Protein AF-A0A183EW67-F1 (afdb_monomer)

Mean predicted aligned error: 8.86 Å

Nearest PDB structures (foldseek):
  7ybu-assembly1_A  TM=7.706E-01  e=4.538E-06  Homo sapiens
  4hnv-assembly1_B  TM=8.257E-01  e=3.459E-03  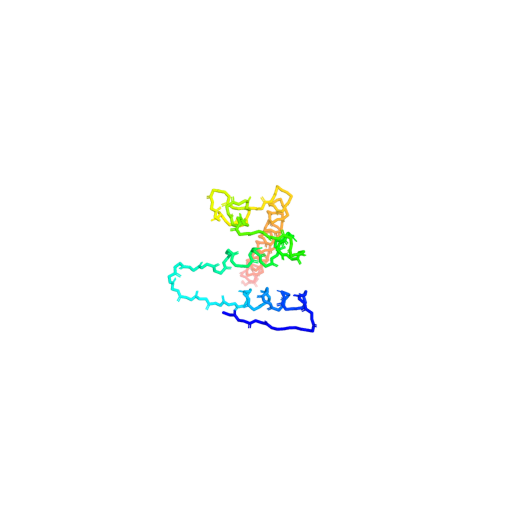Staphylococcus aureus
  8j78-assembly1_G  TM=6.868E-01  e=1.022E-02  Homo sapiens
  8jxm-assembly1_F  TM=6.805E-01  e=1.252E-02  Homo sapiens
  8jak-assembly1_F  TM=6.807E-01  e=1.757E-02  Homo sapiens

Organism: NCBI:txid637853

Solvent-accessible surface area (backbone atoms only — not comparable to full-atom values): 6379 Å² total; per-residue (Å²): 141,86,65,73,51,99,45,71,66,51,16,39,53,49,39,42,56,53,52,76,68,57,82,83,88,80,78,94,71,62,61,70,59,54,46,49,50,56,67,34,65,45,58,67,71,62,70,66,58,100,56,42,61,60,71,75,32,70,91,50,87,85,70,91,77,76,50,75,65,58,48,49,52,52,52,52,52,50,50,52,53,49,52,53,52,52,53,51,54,51,51,54,53,54,52,55,55,56,56,67,73,74,114

Structure (mmCIF, N/CA/C/O backbone):
data_AF-A0A183EW67-F1
#
_entry.id   AF-A0A183EW67-F1
#
loop_
_atom_site.group_PDB
_atom_site.id
_atom_site.type_symbol
_atom_site.label_atom_id
_atom_site.label_alt_id
_atom_site.label_comp_id
_atom_site.label_asym_id
_atom_site.label_entity_id
_atom_site.label_seq_id
_atom_site.pdbx_PDB_ins_code
_atom_site.Cartn_x
_atom_site.Cartn_y
_atom_site.Cartn_z
_atom_site.occupancy
_atom_site.B_iso_or_equiv
_atom_site.auth_seq_id
_atom_site.auth_comp_id
_atom_site.auth_asym_id
_atom_site.auth_atom_id
_atom_site.pdbx_PDB_model_num
ATOM 1 N N . LEU A 1 1 ? 12.595 -8.670 2.761 1.00 88.00 1 LEU A N 1
ATOM 2 C CA . LEU A 1 1 ? 11.358 -9.463 2.607 1.00 88.00 1 LEU A CA 1
ATOM 3 C C . LEU A 1 1 ? 11.283 -9.935 1.162 1.00 88.00 1 LEU A C 1
ATOM 5 O O . LEU A 1 1 ? 11.604 -9.146 0.284 1.00 88.00 1 LEU A O 1
ATOM 9 N N . VAL A 1 2 ? 10.940 -11.199 0.919 1.00 93.62 2 VAL A N 1
ATOM 10 C CA . VAL A 1 2 ? 10.813 -11.777 -0.430 1.00 93.62 2 VAL A CA 1
ATOM 11 C C . VAL A 1 2 ? 9.505 -12.554 -0.475 1.00 93.62 2 VAL A C 1
ATOM 13 O O . VAL A 1 2 ? 9.189 -13.263 0.477 1.00 93.62 2 VAL A O 1
ATOM 16 N N . THR A 1 3 ? 8.760 -12.426 -1.567 1.00 96.44 3 THR A N 1
ATOM 17 C CA . THR A 1 3 ? 7.536 -13.191 -1.822 1.00 96.44 3 THR A CA 1
ATOM 18 C C . THR A 1 3 ? 7.597 -13.826 -3.204 1.00 96.44 3 THR A C 1
ATOM 20 O O . THR A 1 3 ? 8.354 -13.398 -4.075 1.00 96.44 3 THR A O 1
ATOM 23 N N . HIS A 1 4 ? 6.806 -14.875 -3.399 1.00 96.50 4 HIS A N 1
ATOM 24 C CA . HIS A 1 4 ? 6.666 -15.571 -4.674 1.00 96.50 4 HIS A CA 1
ATOM 25 C C . HIS A 1 4 ? 5.189 -15.861 -4.936 1.00 96.50 4 HIS A C 1
ATOM 27 O O . HIS A 1 4 ? 4.387 -15.918 -4.001 1.00 96.50 4 HIS A O 1
ATOM 33 N N . GLY A 1 5 ? 4.834 -16.081 -6.195 1.00 96.12 5 GLY A N 1
ATOM 34 C CA . GLY A 1 5 ? 3.483 -16.415 -6.628 1.00 96.12 5 GLY A CA 1
ATOM 35 C C . GLY A 1 5 ? 3.508 -17.117 -7.980 1.00 96.12 5 GLY A C 1
ATOM 36 O O . GLY A 1 5 ? 4.553 -17.180 -8.625 1.00 96.12 5 GLY A O 1
ATOM 37 N N . SER A 1 6 ? 2.366 -17.663 -8.387 1.00 97.38 6 SER A N 1
ATOM 38 C CA . SER A 1 6 ? 2.180 -18.290 -9.703 1.00 97.38 6 SER A CA 1
ATOM 39 C C . SER A 1 6 ? 2.405 -17.312 -10.857 1.00 97.38 6 SER A C 1
ATOM 41 O O . SER A 1 6 ? 2.814 -17.713 -11.941 1.00 97.38 6 SER A O 1
ATOM 43 N N . ASP A 1 7 ? 2.169 -16.029 -10.602 1.00 97.50 7 ASP A N 1
ATOM 44 C CA . ASP A 1 7 ? 2.435 -14.926 -11.507 1.00 97.50 7 ASP A CA 1
ATOM 45 C C . ASP A 1 7 ? 2.946 -13.707 -10.718 1.00 97.50 7 ASP A C 1
ATOM 47 O O . ASP A 1 7 ? 2.971 -13.684 -9.477 1.00 97.50 7 ASP A O 1
ATOM 51 N N . ARG A 1 8 ? 3.372 -12.676 -11.455 1.00 96.06 8 ARG A N 1
ATOM 52 C CA . ARG A 1 8 ? 3.871 -11.423 -10.876 1.00 96.06 8 ARG A CA 1
ATOM 53 C C . ARG A 1 8 ? 2.827 -10.752 -9.989 1.00 96.06 8 ARG A C 1
ATOM 55 O O . ARG A 1 8 ? 3.184 -10.186 -8.960 1.00 96.06 8 ARG A O 1
ATOM 62 N N . GLN A 1 9 ? 1.559 -10.819 -10.377 1.00 96.81 9 GLN A N 1
ATOM 63 C CA . GLN A 1 9 ? 0.481 -10.129 -9.693 1.00 96.81 9 GLN A CA 1
ATOM 64 C C . GLN A 1 9 ? 0.246 -10.743 -8.307 1.00 96.81 9 GLN A C 1
ATOM 66 O O . GLN A 1 9 ? 0.249 -10.038 -7.300 1.00 96.81 9 GLN A O 1
ATOM 71 N N . GLN A 1 10 ? 0.205 -12.070 -8.231 1.00 97.75 10 GLN A N 1
ATOM 72 C CA . GLN A 1 10 ? 0.103 -12.812 -6.983 1.00 97.75 10 GLN A CA 1
ATOM 73 C C . GLN A 1 10 ? 1.318 -12.584 -6.070 1.00 97.75 10 GLN A C 1
ATOM 75 O O . GLN A 1 10 ? 1.164 -12.477 -4.852 1.00 97.75 10 GLN A O 1
ATOM 80 N N . ALA A 1 11 ? 2.531 -12.504 -6.626 1.00 97.62 11 ALA A N 1
ATOM 81 C CA . ALA A 1 11 ? 3.726 -12.206 -5.837 1.00 97.62 11 ALA A CA 1
ATOM 82 C C . ALA A 1 11 ? 3.666 -10.798 -5.213 1.00 97.62 11 ALA A C 1
ATOM 84 O O . ALA A 1 11 ? 4.013 -10.637 -4.039 1.00 97.62 11 ALA A O 1
ATOM 85 N N . LEU A 1 12 ? 3.190 -9.802 -5.970 1.00 97.25 12 LEU A N 1
ATOM 86 C CA . LEU A 1 12 ? 2.987 -8.431 -5.494 1.00 97.25 12 LEU A CA 1
ATOM 87 C C . LEU A 1 12 ? 1.899 -8.350 -4.421 1.00 97.25 12 LEU A C 1
ATOM 89 O O . LEU A 1 12 ? 2.108 -7.694 -3.406 1.00 97.25 12 LEU A O 1
ATOM 93 N N . ASP A 1 13 ? 0.780 -9.052 -4.595 1.00 97.19 13 ASP A N 1
ATOM 94 C CA . ASP A 1 13 ? -0.300 -9.079 -3.600 1.00 97.19 13 ASP A CA 1
ATOM 95 C C . ASP A 1 13 ? 0.170 -9.713 -2.286 1.00 97.19 13 ASP A C 1
ATOM 97 O O . ASP A 1 13 ? -0.062 -9.171 -1.208 1.00 97.19 13 ASP A O 1
ATOM 101 N N . ARG A 1 14 ? 0.955 -10.793 -2.364 1.00 97.25 14 ARG A N 1
ATOM 102 C CA . ARG A 1 14 ? 1.600 -11.379 -1.180 1.00 97.25 14 ARG A CA 1
ATOM 103 C C . ARG A 1 14 ? 2.627 -10.445 -0.549 1.00 97.25 14 ARG A C 1
ATOM 105 O O . ARG A 1 14 ? 2.759 -10.440 0.671 1.00 97.25 14 ARG A O 1
ATOM 112 N N . MET A 1 15 ? 3.378 -9.683 -1.351 1.00 97.50 15 MET A N 1
ATOM 113 C CA . MET A 1 15 ? 4.340 -8.704 -0.830 1.00 97.50 15 MET A CA 1
ATOM 114 C C . MET A 1 15 ? 3.620 -7.602 -0.064 1.00 97.50 15 MET A C 1
ATOM 116 O O . MET A 1 15 ? 4.047 -7.261 1.035 1.00 97.50 15 MET A O 1
ATOM 120 N N . ARG A 1 16 ? 2.511 -7.093 -0.613 1.00 96.00 16 ARG A N 1
ATOM 121 C CA . ARG A 1 16 ? 1.616 -6.172 0.085 1.00 96.00 16 ARG A CA 1
ATOM 122 C C . ARG A 1 16 ? 1.224 -6.746 1.442 1.00 96.00 16 ARG A C 1
ATOM 124 O O . ARG A 1 16 ? 1.488 -6.113 2.458 1.00 96.00 16 ARG A O 1
ATOM 131 N N . ASP A 1 17 ? 0.637 -7.943 1.449 1.00 95.62 17 ASP A N 1
ATOM 132 C CA . ASP A 1 17 ? 0.054 -8.503 2.669 1.00 95.62 17 ASP A CA 1
ATOM 133 C C . ASP A 1 17 ? 1.157 -8.753 3.713 1.00 95.62 17 ASP A C 1
ATOM 135 O O . ASP A 1 17 ? 0.965 -8.570 4.915 1.00 95.62 17 ASP A O 1
ATOM 139 N N . ALA A 1 18 ? 2.351 -9.136 3.260 1.00 94.75 18 ALA A N 1
ATOM 140 C CA . ALA A 1 18 ? 3.504 -9.328 4.122 1.00 94.75 18 ALA A CA 1
ATOM 141 C C . ALA A 1 18 ? 4.063 -8.006 4.680 1.00 94.75 18 ALA A C 1
ATOM 143 O O . ALA A 1 18 ? 4.492 -7.992 5.831 1.00 94.75 18 ALA A O 1
ATOM 144 N N . LEU A 1 19 ? 4.042 -6.910 3.911 1.00 94.25 19 LEU A N 1
ATOM 145 C CA . LEU A 1 19 ? 4.435 -5.573 4.376 1.00 94.25 19 LEU A CA 1
ATOM 146 C C . LEU A 1 19 ? 3.416 -4.987 5.365 1.00 94.25 19 LEU A C 1
ATOM 148 O O . LEU A 1 19 ? 3.836 -4.404 6.361 1.00 94.25 19 LEU A O 1
ATOM 152 N N . ASP A 1 20 ? 2.115 -5.196 5.142 1.00 91.44 20 ASP A N 1
ATOM 153 C CA . ASP A 1 20 ? 1.042 -4.749 6.049 1.00 91.44 20 ASP A CA 1
ATOM 154 C C . ASP A 1 20 ? 1.137 -5.406 7.433 1.00 91.44 20 ASP A C 1
ATOM 156 O O . ASP A 1 20 ? 0.859 -4.783 8.457 1.00 91.44 20 ASP A O 1
ATOM 160 N N . ASN A 1 21 ? 1.579 -6.663 7.478 1.00 89.25 21 ASN A N 1
ATOM 161 C CA . ASN A 1 21 ? 1.756 -7.409 8.723 1.00 89.25 21 ASN A CA 1
ATOM 162 C C . ASN A 1 21 ? 3.139 -7.214 9.365 1.00 89.25 21 ASN A C 1
ATOM 164 O O . ASN A 1 21 ? 3.404 -7.756 10.444 1.00 89.25 21 ASN A O 1
ATOM 168 N N . TYR A 1 22 ? 4.046 -6.481 8.718 1.00 85.50 22 TYR A N 1
ATOM 169 C CA . TYR A 1 22 ? 5.417 -6.362 9.187 1.00 85.50 22 TYR A CA 1
ATOM 170 C C . TYR A 1 22 ? 5.530 -5.306 10.292 1.00 85.50 22 TYR A C 1
ATOM 172 O O . TYR A 1 22 ? 5.523 -4.103 10.042 1.00 85.50 22 TYR A O 1
ATOM 180 N N . VAL A 1 23 ? 5.681 -5.758 11.539 1.00 78.31 23 VAL A N 1
ATOM 181 C CA . VAL A 1 23 ? 5.822 -4.870 12.700 1.00 78.31 23 VAL A CA 1
ATOM 182 C C . VAL A 1 23 ? 7.298 -4.689 13.047 1.00 78.31 23 VAL A C 1
ATOM 184 O O . VAL A 1 23 ? 7.920 -5.578 13.629 1.00 78.31 23 VAL A O 1
ATOM 187 N N . ILE A 1 24 ? 7.859 -3.514 12.750 1.00 77.69 24 ILE A N 1
ATOM 188 C CA . ILE A 1 24 ? 9.158 -3.089 13.292 1.00 77.69 24 ILE A CA 1
ATOM 189 C C . ILE A 1 24 ? 8.909 -2.187 14.498 1.00 77.69 24 ILE A C 1
ATOM 191 O O . ILE A 1 24 ? 8.190 -1.196 14.417 1.00 77.69 24 ILE A O 1
ATOM 195 N N . ARG A 1 25 ? 9.535 -2.517 15.629 1.00 71.06 25 ARG A N 1
ATOM 196 C CA . ARG A 1 25 ? 9.654 -1.618 16.783 1.00 71.06 25 ARG A CA 1
ATOM 197 C C . ARG A 1 25 ? 11.095 -1.121 16.833 1.00 71.06 25 ARG A C 1
ATOM 199 O O . ARG A 1 25 ? 12.000 -1.941 16.950 1.00 71.06 25 ARG A O 1
ATOM 206 N N . GLY A 1 26 ? 11.314 0.187 16.721 1.00 70.69 26 GLY A N 1
ATOM 207 C CA . GLY A 1 26 ? 12.658 0.771 16.698 1.00 70.69 26 GLY A CA 1
ATOM 208 C C . GLY A 1 26 ? 12.817 1.864 15.630 1.00 70.69 26 GLY A C 1
ATOM 209 O O . GLY A 1 26 ? 11.885 2.646 15.459 1.00 70.69 26 GLY A O 1
ATOM 210 N N . PRO A 1 27 ? 13.985 1.968 14.964 1.00 77.12 27 PRO A N 1
ATOM 211 C CA . PRO A 1 27 ? 14.353 3.119 14.134 1.00 77.12 27 PRO A CA 1
ATOM 212 C C . PRO A 1 27 ? 13.464 3.289 12.893 1.00 77.12 27 PRO A C 1
ATOM 214 O O . PRO A 1 27 ? 12.777 2.361 12.464 1.00 77.12 27 PRO A O 1
ATOM 217 N N . THR A 1 28 ? 13.536 4.478 12.287 1.00 80.38 28 THR A N 1
ATOM 218 C CA . THR A 1 28 ? 12.880 4.812 11.015 1.00 80.38 28 THR A CA 1
ATOM 219 C C . THR A 1 28 ? 13.189 3.767 9.942 1.00 80.38 28 THR A C 1
ATOM 221 O O . THR A 1 28 ? 14.351 3.436 9.705 1.00 80.38 28 THR A O 1
ATOM 224 N N . HIS A 1 29 ? 12.153 3.266 9.269 1.00 86.31 29 HIS A N 1
ATOM 225 C CA . HIS A 1 29 ? 12.266 2.223 8.251 1.00 86.31 29 HIS A CA 1
ATOM 226 C C . HIS A 1 29 ? 11.471 2.568 6.987 1.00 86.31 29 HIS A C 1
ATOM 228 O O . HIS A 1 29 ? 10.488 3.305 7.026 1.00 86.31 29 HIS A O 1
ATOM 234 N N . ASN A 1 30 ? 11.850 1.968 5.860 1.00 90.81 30 ASN A N 1
ATOM 235 C CA . ASN A 1 30 ? 11.270 2.241 4.542 1.00 90.81 30 ASN A CA 1
ATOM 236 C C . ASN A 1 30 ? 10.020 1.407 4.203 1.00 90.81 30 ASN A C 1
ATOM 238 O O . ASN A 1 30 ? 9.567 1.461 3.064 1.00 90.81 30 ASN A O 1
ATOM 242 N N . ILE A 1 31 ? 9.450 0.654 5.154 1.00 92.00 31 ILE A N 1
ATOM 243 C CA . ILE A 1 31 ? 8.232 -0.148 4.921 1.00 92.00 31 ILE A CA 1
ATOM 244 C C . ILE A 1 31 ? 7.106 0.671 4.274 1.00 92.00 31 ILE A C 1
ATOM 246 O O . ILE A 1 31 ? 6.581 0.186 3.278 1.00 92.00 31 ILE A O 1
ATOM 250 N N . PRO A 1 32 ? 6.763 1.895 4.735 1.00 90.88 32 PRO A N 1
ATOM 251 C CA . PRO A 1 32 ? 5.703 2.675 4.096 1.00 90.88 32 PRO A CA 1
ATOM 252 C C . PRO A 1 32 ? 5.983 2.981 2.618 1.00 90.88 32 PRO A C 1
ATOM 254 O O . PRO A 1 32 ? 5.097 2.823 1.788 1.00 90.88 32 PRO A O 1
ATOM 257 N N . LEU A 1 33 ? 7.230 3.326 2.272 1.00 92.75 33 LEU A N 1
ATOM 258 C CA . LEU A 1 33 ? 7.642 3.559 0.883 1.00 92.75 33 LEU A CA 1
ATOM 259 C C . LEU A 1 33 ? 7.544 2.277 0.048 1.00 92.75 33 LEU A C 1
ATOM 261 O O . LEU A 1 33 ? 6.984 2.281 -1.040 1.00 92.75 33 LEU A O 1
ATOM 265 N N . LEU A 1 34 ? 8.081 1.164 0.552 1.00 94.62 34 LEU A N 1
ATOM 266 C CA . LEU A 1 34 ? 8.017 -0.114 -0.162 1.00 94.62 34 LEU A CA 1
ATOM 267 C C . LEU A 1 34 ? 6.571 -0.572 -0.355 1.00 94.62 34 LEU A C 1
ATOM 269 O O . LEU A 1 34 ? 6.233 -1.113 -1.403 1.00 94.62 34 LEU A O 1
ATOM 273 N N . ARG A 1 35 ? 5.720 -0.345 0.645 1.00 94.44 35 ARG A N 1
ATOM 274 C CA . ARG A 1 35 ? 4.305 -0.691 0.603 1.00 94.44 35 ARG A CA 1
ATOM 275 C C . ARG A 1 35 ? 3.569 0.082 -0.485 1.00 94.44 35 ARG A C 1
ATOM 277 O O . ARG A 1 35 ? 2.810 -0.541 -1.223 1.00 94.44 35 ARG A O 1
ATOM 284 N N . ASP A 1 36 ? 3.846 1.379 -0.589 1.00 93.69 36 ASP A N 1
ATOM 285 C CA . ASP A 1 36 ? 3.291 2.277 -1.602 1.00 93.69 36 ASP A CA 1
ATOM 286 C C . ASP A 1 36 ? 3.758 1.889 -3.019 1.00 93.69 36 ASP A C 1
ATOM 288 O O . ASP A 1 36 ? 2.934 1.687 -3.909 1.00 93.69 36 ASP A O 1
ATOM 292 N N . ILE A 1 37 ? 5.059 1.621 -3.205 1.00 94.75 37 ILE A N 1
ATOM 293 C CA . ILE A 1 37 ? 5.624 1.157 -4.489 1.00 94.75 37 ILE A CA 1
ATOM 294 C C . ILE A 1 37 ? 4.943 -0.131 -4.979 1.00 94.75 37 ILE A C 1
ATOM 296 O O . ILE A 1 37 ? 4.676 -0.282 -6.168 1.00 94.75 37 ILE A O 1
ATOM 300 N N . ILE A 1 38 ? 4.642 -1.076 -4.083 1.00 95.75 38 ILE A N 1
AT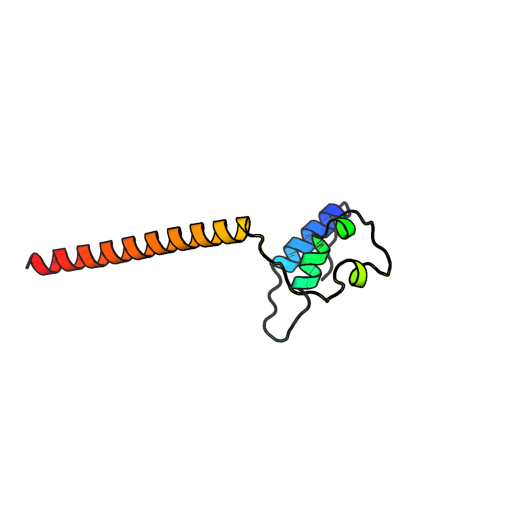OM 301 C CA . ILE A 1 38 ? 3.990 -2.350 -4.443 1.00 95.75 38 ILE A CA 1
ATOM 302 C C . ILE A 1 38 ? 2.531 -2.153 -4.916 1.00 95.75 38 ILE A C 1
ATOM 304 O O . ILE A 1 38 ? 1.998 -3.012 -5.634 1.00 95.75 38 ILE A O 1
ATOM 308 N N . GLU A 1 39 ? 1.886 -1.035 -4.560 1.00 94.00 39 GLU A N 1
ATOM 309 C CA . GLU A 1 39 ? 0.540 -0.666 -5.040 1.00 94.00 39 GLU A CA 1
ATOM 310 C C . GLU A 1 39 ? 0.539 0.252 -6.253 1.00 94.00 39 GLU A C 1
ATOM 312 O O . GLU A 1 39 ? -0.457 0.293 -6.978 1.00 94.00 39 GLU A O 1
ATOM 317 N N . GLU A 1 40 ? 1.636 0.966 -6.492 1.00 94.19 40 GLU A N 1
ATOM 318 C CA . GLU A 1 40 ? 1.721 1.951 -7.558 1.00 94.19 40 GLU A CA 1
ATOM 319 C C . GLU A 1 40 ? 1.490 1.304 -8.937 1.00 94.19 40 GLU A C 1
ATOM 321 O O . GLU A 1 40 ? 1.979 0.216 -9.264 1.00 94.19 40 GLU A O 1
ATOM 326 N N . LYS A 1 41 ? 0.677 1.970 -9.761 1.00 93.81 41 LYS A N 1
ATOM 327 C CA . LYS A 1 4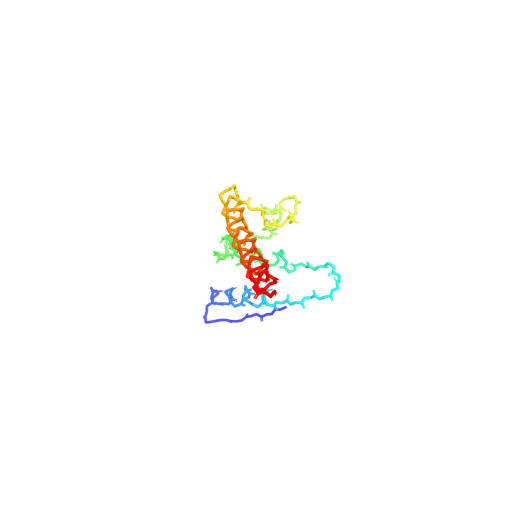1 ? 0.133 1.412 -11.002 1.00 93.81 41 LYS A CA 1
ATOM 328 C C . LYS A 1 41 ? 1.220 1.071 -12.019 1.00 93.81 41 LYS A C 1
ATOM 330 O O . LYS A 1 41 ? 1.160 -0.016 -12.594 1.00 93.81 41 LYS A O 1
ATOM 335 N N . ARG A 1 42 ? 2.206 1.949 -12.243 1.00 94.81 42 ARG A N 1
ATOM 336 C CA . ARG A 1 42 ? 3.321 1.694 -13.175 1.00 94.81 42 ARG A CA 1
ATOM 337 C C . ARG A 1 42 ? 4.184 0.542 -12.680 1.00 94.81 42 ARG A C 1
ATOM 339 O O . ARG A 1 42 ? 4.511 -0.355 -13.458 1.00 94.81 42 ARG A O 1
ATOM 346 N N . PHE A 1 43 ? 4.472 0.492 -11.381 1.00 95.69 43 PHE A N 1
ATOM 347 C CA . PHE A 1 43 ? 5.210 -0.611 -10.779 1.00 9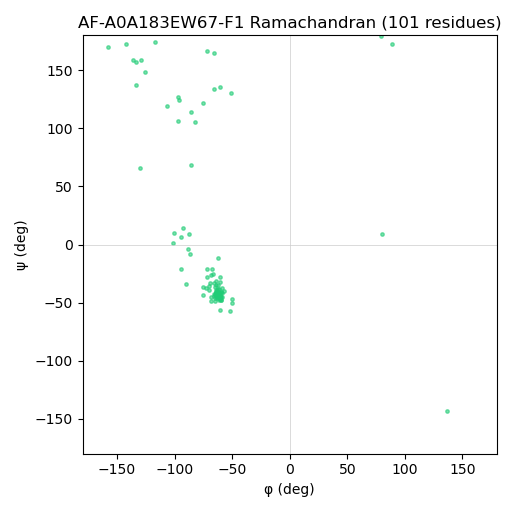5.69 43 PHE A CA 1
ATOM 348 C C . PHE A 1 43 ? 4.473 -1.942 -10.950 1.00 95.69 43 PHE A C 1
ATOM 350 O O . PHE A 1 43 ? 5.080 -2.932 -11.362 1.00 95.69 43 PHE A O 1
ATOM 357 N N . ARG A 1 44 ? 3.155 -1.991 -10.726 1.00 96.00 44 ARG A N 1
ATOM 358 C CA . ARG A 1 44 ? 2.333 -3.201 -10.930 1.00 96.00 44 ARG A CA 1
ATOM 359 C C . ARG A 1 44 ? 2.164 -3.586 -12.399 1.00 96.00 44 ARG A C 1
ATOM 361 O O . ARG A 1 44 ? 2.165 -4.776 -12.704 1.00 96.00 44 ARG A O 1
ATOM 368 N N . ALA A 1 45 ? 2.123 -2.616 -13.305 1.00 95.88 45 ALA A N 1
ATOM 369 C CA . ALA A 1 45 ? 2.140 -2.862 -14.747 1.00 95.88 45 ALA A CA 1
ATOM 370 C C . ALA A 1 45 ? 3.515 -3.334 -15.257 1.00 95.88 45 ALA A C 1
ATOM 372 O O . ALA A 1 45 ? 3.597 -3.966 -16.305 1.00 95.88 45 ALA A O 1
ATOM 373 N N . GLY A 1 46 ? 4.590 -3.060 -14.509 1.00 94.31 46 GLY A N 1
ATOM 374 C CA . GLY A 1 46 ? 5.966 -3.330 -14.935 1.00 94.31 46 GLY A CA 1
ATOM 375 C C . GLY A 1 46 ? 6.536 -2.268 -15.882 1.00 94.31 46 GLY A C 1
ATOM 376 O O . GLY A 1 46 ? 7.629 -2.459 -16.405 1.00 94.31 46 GLY A O 1
ATOM 377 N N . ASP A 1 47 ? 5.829 -1.151 -16.073 1.00 94.62 47 ASP A N 1
ATOM 378 C CA . ASP A 1 47 ? 6.241 -0.017 -16.906 1.00 94.62 47 ASP A CA 1
ATOM 379 C C . ASP A 1 47 ? 7.125 0.956 -16.108 1.00 94.62 47 ASP A C 1
ATOM 381 O O . ASP A 1 47 ? 6.730 2.064 -15.725 1.00 94.62 47 ASP A O 1
ATOM 385 N N . ILE A 1 48 ? 8.325 0.484 -15.769 1.00 95.31 48 ILE A N 1
ATOM 386 C CA . ILE A 1 48 ? 9.286 1.202 -14.930 1.00 95.31 48 ILE A CA 1
ATOM 387 C C . ILE A 1 48 ? 10.643 1.328 -15.616 1.00 95.31 48 ILE A C 1
ATOM 389 O O . ILE A 1 48 ? 11.083 0.453 -16.360 1.00 95.31 48 ILE A O 1
ATOM 393 N N . THR A 1 49 ? 11.337 2.424 -15.321 1.00 95.19 49 THR A N 1
ATOM 394 C CA . THR A 1 49 ? 12.692 2.699 -15.807 1.00 95.19 49 THR A CA 1
ATOM 395 C C . THR A 1 49 ? 13.668 2.775 -14.634 1.00 95.19 49 THR A C 1
ATOM 397 O O . THR A 1 49 ? 13.276 2.789 -13.466 1.00 95.19 49 THR A O 1
ATOM 400 N N . THR A 1 50 ? 14.964 2.907 -14.922 1.00 94.50 50 THR A N 1
ATOM 401 C CA . THR A 1 50 ? 15.981 3.203 -13.895 1.00 94.50 50 THR A 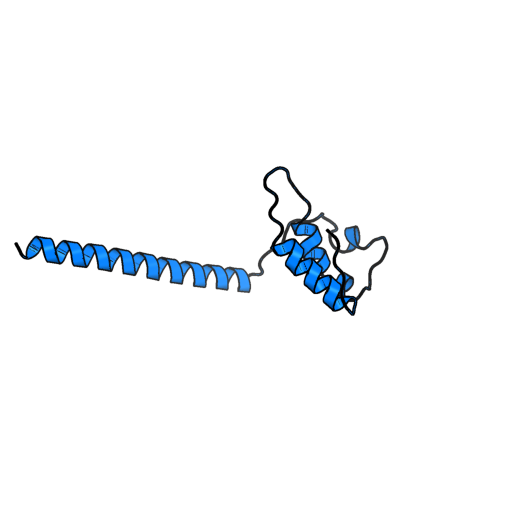CA 1
ATOM 402 C C . THR A 1 50 ? 15.766 4.555 -13.203 1.00 94.50 50 THR A C 1
ATOM 404 O O . THR A 1 50 ? 16.378 4.814 -12.170 1.00 94.50 50 THR A O 1
ATOM 407 N N . LYS A 1 51 ? 14.878 5.403 -13.737 1.00 94.44 51 LYS A N 1
ATOM 408 C CA . LYS A 1 51 ? 14.474 6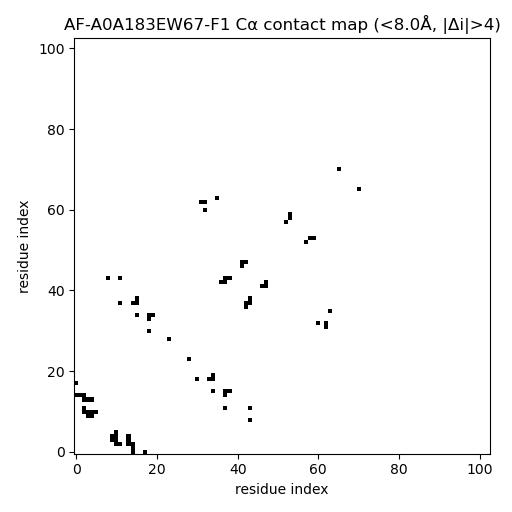.696 -13.173 1.00 94.44 51 LYS A CA 1
ATOM 409 C C . LYS A 1 51 ? 13.129 6.637 -12.440 1.00 94.44 51 LYS A C 1
ATOM 411 O O . LYS A 1 51 ? 12.611 7.676 -12.052 1.00 94.44 51 LYS A O 1
ATOM 416 N N . TYR A 1 52 ? 12.579 5.445 -12.202 1.00 94.81 52 TYR A N 1
ATOM 417 C CA . TYR A 1 52 ? 11.269 5.268 -11.570 1.00 94.81 52 TYR A CA 1
ATOM 418 C C . TYR A 1 52 ? 11.094 6.066 -10.268 1.00 94.81 52 TYR A C 1
ATOM 420 O O . TYR A 1 52 ? 10.106 6.784 -10.128 1.00 94.81 52 TYR A O 1
ATOM 428 N N . LEU A 1 53 ? 12.046 5.971 -9.330 1.00 92.88 53 LEU A N 1
ATOM 429 C CA . LEU A 1 53 ? 11.945 6.677 -8.048 1.00 92.88 53 LEU A CA 1
ATOM 430 C C . LEU A 1 53 ? 11.867 8.203 -8.213 1.00 92.88 53 LEU A C 1
ATOM 432 O O . LEU A 1 53 ? 10.890 8.765 -7.731 1.00 92.88 53 LEU A O 1
ATOM 436 N N . PRO A 1 54 ? 12.824 8.884 -8.874 1.00 93.75 54 PRO A N 1
ATOM 437 C CA . PRO A 1 54 ? 12.754 10.338 -9.027 1.00 93.75 54 PRO A CA 1
ATOM 438 C C . PRO A 1 54 ? 11.583 10.809 -9.904 1.00 93.75 54 PRO A C 1
ATOM 440 O O . PRO A 1 54 ? 11.127 11.932 -9.736 1.00 93.75 54 PRO A O 1
ATOM 443 N N . GLU A 1 55 ? 11.075 9.976 -10.819 1.00 93.25 55 GLU A N 1
ATOM 444 C CA . GLU A 1 55 ? 9.865 10.293 -11.595 1.00 93.25 55 GLU A CA 1
ATOM 445 C C . GLU A 1 55 ? 8.583 10.204 -10.756 1.00 93.25 55 GLU A C 1
ATOM 447 O O . GLU A 1 55 ? 7.664 10.993 -10.952 1.00 93.25 55 GLU A O 1
ATOM 452 N N . THR A 1 56 ? 8.507 9.229 -9.848 1.00 91.75 56 THR A N 1
ATOM 453 C CA . THR A 1 56 ? 7.295 8.940 -9.059 1.00 91.75 56 THR A CA 1
ATOM 454 C C . THR A 1 56 ? 7.265 9.733 -7.751 1.00 91.75 56 THR A C 1
ATOM 456 O O . THR A 1 56 ? 6.205 10.165 -7.311 1.00 91.75 56 THR A O 1
ATOM 459 N N . TYR A 1 57 ? 8.435 9.971 -7.154 1.00 92.31 57 TYR A N 1
ATOM 460 C CA . TYR A 1 57 ? 8.621 10.659 -5.876 1.00 92.31 57 TYR A CA 1
ATOM 461 C C . TYR A 1 57 ? 9.678 11.774 -6.010 1.00 92.31 57 TYR A C 1
ATOM 463 O O . TYR A 1 57 ? 10.753 11.674 -5.410 1.00 92.31 57 TYR A O 1
ATOM 471 N N . PRO A 1 58 ? 9.416 12.831 -6.803 1.00 91.25 58 PRO A N 1
ATOM 472 C CA . PRO A 1 58 ? 10.397 13.885 -7.082 1.00 91.25 58 PRO A CA 1
ATOM 473 C C . PRO A 1 58 ? 10.850 14.634 -5.821 1.00 91.25 58 PRO A C 1
ATOM 475 O O . PRO A 1 58 ? 12.036 14.893 -5.649 1.00 91.25 58 PRO A O 1
ATOM 478 N N . GLU A 1 59 ? 9.922 14.888 -4.897 1.00 91.19 59 GLU A N 1
ATOM 479 C CA . GLU A 1 59 ? 10.179 15.553 -3.609 1.00 91.19 59 GLU A CA 1
ATOM 480 C C . GLU A 1 59 ? 10.465 14.549 -2.474 1.00 91.19 59 GLU A C 1
ATOM 482 O O . GLU A 1 59 ? 10.427 14.882 -1.289 1.00 91.19 59 GLU A O 1
ATOM 487 N N . GLY A 1 60 ? 10.727 13.288 -2.828 1.00 88.31 60 GLY A N 1
ATOM 488 C CA . GLY A 1 60 ? 10.815 12.181 -1.885 1.00 88.31 60 GLY A CA 1
ATOM 489 C C . GLY A 1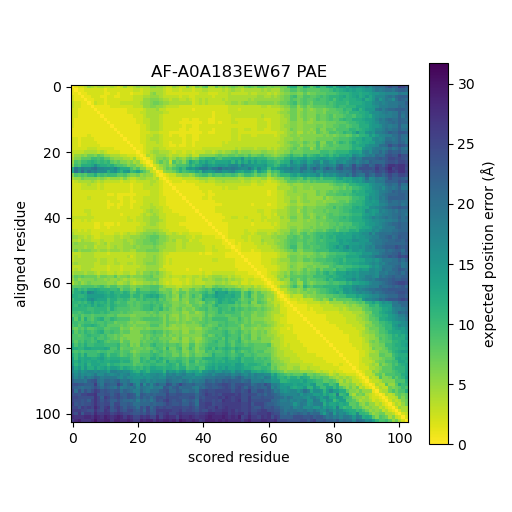 60 ? 9.449 11.651 -1.439 1.00 88.31 60 GLY A C 1
ATOM 490 O O . GLY A 1 60 ? 8.387 12.092 -1.875 1.00 88.31 60 GLY A O 1
ATOM 491 N N . PHE A 1 61 ? 9.485 10.633 -0.581 1.00 89.44 61 PHE A N 1
ATOM 492 C CA . PHE A 1 61 ? 8.284 9.978 -0.074 1.00 89.44 61 PHE A CA 1
ATOM 493 C C . PHE A 1 61 ? 7.735 10.718 1.145 1.00 89.44 61 PHE A C 1
ATOM 495 O O . PHE A 1 61 ? 8.361 10.726 2.206 1.00 89.44 61 PHE A O 1
ATOM 502 N N . THR A 1 62 ? 6.551 11.305 1.000 1.00 85.50 62 THR A N 1
ATOM 503 C CA . THR A 1 62 ? 5.874 12.082 2.051 1.00 85.50 62 THR A CA 1
ATOM 504 C C . THR A 1 62 ? 4.765 11.304 2.766 1.00 85.50 62 THR A C 1
ATOM 506 O O . THR A 1 62 ? 4.148 11.830 3.690 1.00 85.50 62 THR A O 1
ATOM 509 N N . GLY A 1 63 ? 4.551 10.037 2.398 1.00 83.75 63 GLY A N 1
ATOM 510 C CA . GLY A 1 63 ? 3.451 9.218 2.903 1.00 83.75 63 GLY A CA 1
ATOM 511 C C . GLY A 1 63 ? 2.174 9.356 2.076 1.00 83.75 63 GLY A C 1
ATOM 512 O O . GLY A 1 63 ? 2.069 10.186 1.176 1.00 83.75 63 GLY A O 1
ATOM 513 N N . THR A 1 64 ? 1.188 8.519 2.386 1.00 76.00 64 THR A N 1
ATOM 514 C CA . THR A 1 64 ? -0.122 8.558 1.730 1.00 76.00 64 THR A CA 1
ATOM 515 C C . THR A 1 64 ? -0.931 9.745 2.252 1.00 76.00 64 THR A C 1
ATOM 517 O O . THR A 1 64 ? -1.191 9.851 3.452 1.00 76.00 64 THR A O 1
ATOM 520 N N . VAL A 1 65 ? -1.339 10.636 1.348 1.00 79.19 65 VAL A N 1
ATOM 521 C CA . VAL A 1 65 ? -2.206 11.778 1.661 1.00 79.19 65 VAL A CA 1
ATOM 522 C C . VAL A 1 65 ? -3.646 11.396 1.343 1.00 79.19 65 VAL A C 1
ATOM 524 O O . VAL A 1 65 ? -3.945 11.008 0.215 1.00 79.19 65 VAL A O 1
ATOM 527 N N . LEU A 1 66 ? -4.531 11.511 2.335 1.00 81.69 66 LEU A N 1
ATOM 528 C CA . LEU A 1 66 ? -5.962 11.297 2.131 1.00 81.69 66 LEU A CA 1
ATOM 529 C C . LEU A 1 66 ? -6.512 12.381 1.209 1.00 81.69 66 LEU A C 1
ATOM 531 O O . LEU A 1 66 ? -6.254 13.570 1.413 1.00 81.69 66 LEU A O 1
ATOM 535 N N . ASN A 1 67 ? -7.311 11.981 0.228 1.00 89.62 67 ASN A N 1
ATOM 536 C CA . ASN A 1 67 ? -8.091 12.947 -0.529 1.00 89.62 67 ASN A CA 1
ATOM 537 C C . ASN A 1 67 ? -9.244 13.496 0.330 1.00 89.62 67 ASN A C 1
ATOM 539 O O . ASN A 1 67 ? -9.593 12.950 1.380 1.00 89.62 67 ASN A O 1
ATOM 543 N N . GLU A 1 68 ? -9.869 14.585 -0.116 1.00 91.00 68 GLU A N 1
ATOM 544 C CA . GLU A 1 68 ? -10.912 15.232 0.681 1.00 91.00 68 GLU A CA 1
ATOM 545 C C . GLU A 1 68 ? -12.121 14.328 0.976 1.00 91.00 68 GLU A C 1
ATOM 547 O O . GLU A 1 68 ? -12.748 14.474 2.025 1.00 91.00 68 GLU A O 1
ATOM 552 N N . ASN A 1 69 ? -12.476 13.413 0.063 1.00 93.19 69 ASN A N 1
ATOM 553 C CA . ASN A 1 69 ? -13.577 12.472 0.285 1.00 93.19 69 ASN A CA 1
ATOM 554 C C . ASN A 1 69 ? -13.208 11.472 1.381 1.00 93.19 69 ASN A C 1
ATOM 556 O O . ASN A 1 69 ? -13.956 11.324 2.340 1.00 93.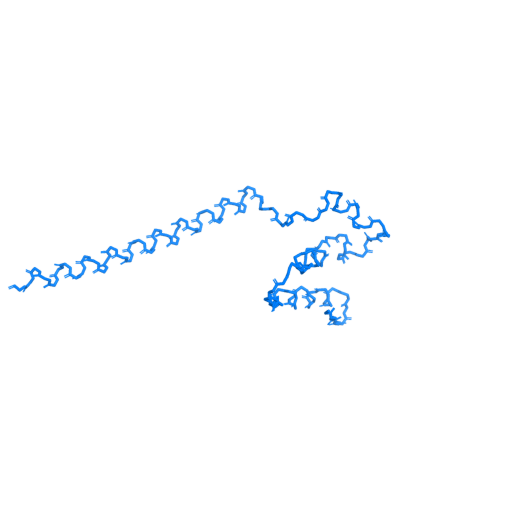19 69 ASN A O 1
ATOM 560 N N . GLU A 1 70 ? -12.024 10.865 1.289 1.00 91.75 70 GLU A N 1
ATOM 561 C CA . GLU A 1 70 ? -11.518 9.933 2.301 1.00 91.75 70 GLU A CA 1
ATOM 562 C C . GLU A 1 70 ? -11.412 10.609 3.671 1.00 91.75 70 GLU A C 1
ATOM 564 O O . GLU A 1 70 ? -11.814 10.046 4.689 1.00 91.75 70 GLU A O 1
ATOM 569 N N . GLN A 1 71 ? -10.935 11.856 3.708 1.00 93.38 71 GLN A N 1
ATOM 570 C CA . GLN A 1 71 ? -10.881 12.637 4.937 1.00 93.38 71 GLN A CA 1
ATOM 571 C C . GLN A 1 71 ? -12.284 12.863 5.522 1.00 93.38 71 GLN A C 1
ATOM 573 O O . GLN A 1 71 ? -12.480 12.686 6.728 1.00 93.38 71 GLN A O 1
ATOM 578 N N . ARG A 1 72 ? -13.272 13.226 4.691 1.00 94.94 72 ARG A N 1
ATOM 579 C CA . ARG A 1 72 ? -14.672 13.382 5.120 1.00 94.94 72 ARG A CA 1
ATOM 580 C C . ARG A 1 72 ? -15.250 12.079 5.667 1.00 94.94 72 ARG A C 1
ATOM 582 O O . ARG A 1 72 ? -15.884 12.109 6.722 1.00 94.94 72 ARG A O 1
ATOM 589 N N . ASP A 1 73 ? -14.991 10.954 5.011 1.00 95.31 73 ASP A N 1
ATOM 590 C CA . ASP A 1 73 ? -15.484 9.640 5.430 1.00 95.31 73 ASP A CA 1
ATOM 591 C C . ASP A 1 73 ? -14.913 9.232 6.791 1.00 95.31 73 ASP A C 1
ATOM 593 O O . ASP A 1 73 ? -15.651 8.808 7.686 1.00 95.31 73 ASP A O 1
ATOM 597 N N . ILE A 1 74 ? -13.609 9.438 6.998 1.00 93.94 74 ILE A N 1
ATOM 598 C CA . ILE A 1 74 ? -12.952 9.166 8.281 1.00 93.94 74 ILE A CA 1
ATOM 599 C C . ILE A 1 74 ? -13.501 10.071 9.388 1.00 93.94 74 ILE A C 1
ATOM 601 O O . ILE A 1 74 ? -13.755 9.594 10.500 1.00 93.94 74 ILE A O 1
ATOM 605 N N . ILE A 1 75 ? -13.736 11.355 9.103 1.00 96.19 75 ILE A N 1
ATOM 606 C CA . ILE A 1 75 ? -14.351 12.286 10.059 1.00 96.19 75 ILE A CA 1
ATOM 607 C C . ILE A 1 75 ? -15.763 11.818 10.427 1.00 96.19 75 ILE A C 1
ATOM 609 O O . ILE A 1 75 ? -16.089 11.740 11.613 1.00 96.19 75 ILE A O 1
ATOM 613 N N . ALA A 1 76 ? -16.588 11.465 9.438 1.00 97.12 76 ALA A N 1
ATOM 614 C CA . ALA A 1 76 ? -17.956 11.005 9.655 1.00 97.12 76 ALA A CA 1
ATOM 615 C C . ALA A 1 76 ? -18.000 9.710 10.484 1.00 97.12 76 ALA A C 1
ATOM 617 O O . ALA A 1 76 ? -18.746 9.622 11.466 1.00 97.12 76 ALA A O 1
ATOM 618 N N . LEU A 1 77 ? -17.154 8.731 10.150 1.00 96.88 77 LEU A N 1
ATOM 619 C CA . LEU A 1 77 ? -17.014 7.485 10.902 1.00 96.88 77 LEU A CA 1
ATOM 620 C C . LEU A 1 77 ? -16.590 7.752 12.352 1.00 96.88 77 LEU A C 1
ATOM 622 O O . LEU A 1 77 ? -17.199 7.229 13.289 1.00 96.88 77 LEU A O 1
ATOM 626 N N . THR A 1 78 ? -15.575 8.594 12.548 1.00 96.31 78 THR A N 1
ATOM 627 C CA . THR A 1 78 ? -15.058 8.939 13.879 1.00 96.31 78 THR A CA 1
ATOM 628 C C . THR A 1 78 ? -16.121 9.648 14.717 1.00 96.31 78 THR A C 1
ATOM 630 O O . THR A 1 78 ? -16.324 9.297 15.883 1.00 96.31 78 THR A O 1
ATOM 633 N N . ALA A 1 79 ? -16.864 10.585 14.123 1.00 97.75 79 ALA A N 1
ATOM 634 C CA . ALA A 1 79 ? -17.971 11.272 14.779 1.00 97.75 79 ALA A CA 1
ATOM 635 C C . ALA A 1 79 ? -19.077 10.293 15.209 1.00 97.75 79 ALA A C 1
ATOM 637 O O . ALA A 1 79 ? -19.540 10.347 16.351 1.00 97.75 79 ALA A O 1
ATOM 638 N N . ALA A 1 80 ? -19.455 9.347 14.343 1.00 97.81 80 ALA A N 1
ATOM 639 C CA . ALA A 1 80 ? -20.451 8.326 14.662 1.00 97.81 80 ALA A CA 1
ATOM 640 C C . ALA A 1 80 ? -19.992 7.396 15.801 1.00 97.81 80 ALA A C 1
ATOM 642 O O . ALA A 1 80 ? -20.763 7.099 16.719 1.00 97.81 80 ALA A O 1
ATOM 643 N N . LEU A 1 81 ? -18.728 6.958 15.784 1.00 97.25 81 LEU A N 1
ATOM 644 C CA . LEU A 1 81 ? -18.144 6.149 16.858 1.00 97.25 81 LEU A CA 1
ATOM 645 C C . LEU A 1 81 ? -18.129 6.907 18.191 1.00 97.25 81 LEU A C 1
ATOM 647 O O . LEU A 1 81 ? -18.513 6.344 19.221 1.00 97.25 81 LEU A O 1
ATOM 651 N N . GLN A 1 82 ? -17.753 8.188 18.174 1.00 96.19 82 GLN A N 1
ATOM 652 C CA . GLN A 1 82 ? -17.741 9.029 19.367 1.00 96.19 82 GLN A CA 1
ATOM 653 C C . GLN A 1 82 ? -19.155 9.263 19.909 1.00 96.19 82 GLN A C 1
ATOM 655 O O . GLN A 1 82 ? -19.375 9.109 21.109 1.00 96.19 82 GLN A O 1
ATOM 660 N N . ALA A 1 83 ? -20.129 9.555 19.044 1.00 95.81 83 ALA A N 1
ATOM 661 C CA . ALA A 1 83 ? -21.526 9.709 19.440 1.00 95.81 83 ALA A CA 1
ATOM 662 C C . ALA A 1 83 ? -22.065 8.432 20.107 1.00 95.81 83 ALA A C 1
ATOM 664 O O . ALA A 1 83 ? -22.661 8.494 21.184 1.00 95.81 83 ALA A O 1
ATOM 665 N N . ARG A 1 84 ? -21.780 7.253 19.533 1.00 95.62 84 ARG A N 1
ATOM 666 C CA . ARG A 1 84 ? -22.153 5.955 20.124 1.00 95.62 84 ARG A CA 1
ATOM 667 C C . ARG A 1 84 ? -21.483 5.714 21.475 1.00 95.62 84 ARG A C 1
ATOM 669 O O . ARG A 1 84 ? -22.134 5.217 22.395 1.00 95.62 84 ARG A O 1
ATOM 676 N N . LYS A 1 85 ? -20.197 6.049 21.609 1.00 94.50 85 LYS A N 1
ATOM 677 C CA . LYS A 1 85 ? -19.455 5.930 22.874 1.00 94.50 85 LYS A CA 1
ATOM 678 C C . LYS A 1 85 ? -20.052 6.841 23.951 1.00 94.50 85 LYS A C 1
ATOM 680 O O . LYS A 1 85 ? -20.299 6.373 25.062 1.00 94.50 85 LYS A O 1
ATOM 685 N N . SER A 1 86 ? -20.341 8.097 23.612 1.00 92.56 86 SER A N 1
ATOM 686 C CA . SER A 1 86 ? -20.962 9.069 24.519 1.00 92.56 86 SER A CA 1
ATOM 687 C C . SER A 1 86 ? -22.369 8.643 24.949 1.00 92.56 86 SER A C 1
ATOM 689 O O . SER A 1 86 ? -22.674 8.674 26.139 1.00 92.56 86 SER A O 1
ATOM 691 N N . ALA A 1 87 ? -23.207 8.173 24.018 1.00 92.44 87 ALA A N 1
ATOM 692 C CA . ALA A 1 87 ? -24.557 7.696 24.326 1.00 92.44 87 ALA A CA 1
ATOM 693 C C . ALA A 1 87 ? -24.545 6.487 25.277 1.00 92.44 87 ALA A C 1
ATOM 695 O O . ALA A 1 87 ? -25.315 6.439 26.235 1.00 92.44 87 ALA A O 1
ATOM 696 N N . ARG A 1 88 ? -23.623 5.534 25.071 1.00 87.31 88 ARG A N 1
ATOM 697 C CA . ARG A 1 88 ? -23.429 4.405 25.995 1.00 87.31 88 ARG A CA 1
ATOM 698 C C . ARG A 1 88 ? -23.034 4.875 27.394 1.00 87.31 88 ARG A C 1
ATOM 700 O O . ARG A 1 88 ? -23.628 4.426 28.367 1.00 87.31 88 ARG A O 1
ATOM 707 N N . ALA A 1 89 ? -22.072 5.793 27.506 1.00 85.62 89 ALA A N 1
ATOM 708 C CA . ALA A 1 89 ? -21.653 6.332 28.801 1.00 85.62 89 ALA A CA 1
ATOM 709 C C . ALA A 1 89 ? -22.814 7.023 29.544 1.00 85.62 89 ALA A C 1
ATOM 711 O O . ALA A 1 89 ? -22.992 6.816 30.743 1.00 85.62 89 ALA A O 1
ATOM 712 N N . GLN A 1 90 ? -23.654 7.775 28.825 1.00 82.00 90 GLN A N 1
ATOM 713 C CA . GLN A 1 90 ? -24.855 8.398 29.390 1.00 82.00 90 GLN A CA 1
ATOM 714 C C . GLN A 1 90 ? -25.886 7.367 29.870 1.00 82.00 90 GLN A C 1
ATOM 716 O O . GLN A 1 90 ? -26.471 7.551 30.937 1.00 82.00 90 GLN A O 1
ATOM 721 N N . GLN A 1 91 ? -26.081 6.264 29.139 1.00 74.75 91 GLN A N 1
ATOM 722 C CA . GLN A 1 91 ? -26.963 5.173 29.568 1.00 74.75 91 GLN A CA 1
ATOM 723 C C . GLN A 1 91 ? -26.493 4.547 30.887 1.00 74.75 91 GLN A C 1
ATOM 725 O O . GLN A 1 91 ? -27.307 4.413 31.800 1.00 74.75 91 GLN A O 1
ATOM 730 N N . PHE A 1 92 ? -25.197 4.250 31.034 1.00 72.56 92 PHE A N 1
ATOM 731 C CA . PHE A 1 92 ? -24.637 3.725 32.288 1.00 72.56 92 PHE A CA 1
ATOM 732 C C . PHE A 1 92 ? -24.845 4.679 33.471 1.00 72.56 92 PHE A C 1
ATOM 734 O O . PHE A 1 92 ? -25.351 4.259 34.510 1.00 72.56 92 PHE A O 1
ATOM 741 N N . VAL A 1 93 ? -24.535 5.971 33.305 1.00 74.31 93 VAL A N 1
ATOM 742 C CA . VAL A 1 93 ? -24.748 6.983 34.357 1.00 74.31 93 VAL A CA 1
ATOM 743 C C . VAL A 1 93 ? -26.232 7.107 34.714 1.00 74.31 93 VAL A C 1
ATOM 745 O O . VAL A 1 93 ? -26.585 7.176 35.889 1.00 74.31 93 VAL A O 1
ATOM 748 N N . SER A 1 94 ? -27.120 7.097 33.716 1.00 67.00 94 SER A N 1
ATOM 749 C CA . SER A 1 94 ? -28.566 7.184 33.947 1.00 67.00 94 SER A CA 1
ATOM 750 C C . SER A 1 94 ? -29.129 5.965 34.687 1.00 67.00 94 SER A C 1
ATOM 752 O O . SER A 1 94 ? -30.067 6.110 35.469 1.00 67.00 94 SER A O 1
ATOM 754 N N . HIS A 1 95 ? -28.558 4.777 34.465 1.00 66.06 95 HIS A N 1
ATOM 755 C CA . HIS A 1 95 ? -28.982 3.544 35.121 1.00 66.06 95 HIS A CA 1
ATOM 756 C C . HIS A 1 95 ? -28.498 3.487 36.575 1.00 66.06 95 HIS A C 1
ATOM 758 O O . HIS A 1 95 ? -29.302 3.212 37.461 1.00 66.06 95 HIS A O 1
ATOM 764 N N . ALA A 1 96 ? -27.238 3.860 36.833 1.00 67.19 96 ALA A N 1
ATOM 765 C CA . ALA A 1 96 ? -26.696 3.985 38.188 1.00 67.19 96 ALA A CA 1
ATOM 766 C C . ALA A 1 96 ? -27.485 5.009 39.023 1.00 67.19 96 ALA A C 1
ATOM 768 O O . ALA A 1 96 ? -27.913 4.720 40.136 1.00 67.19 96 ALA A O 1
ATOM 769 N N . LYS A 1 97 ? -27.795 6.176 38.440 1.00 66.44 97 LYS A N 1
ATOM 770 C CA . LYS A 1 97 ? -28.570 7.216 39.126 1.00 66.44 97 LYS A CA 1
ATOM 771 C C . LYS A 1 97 ? -30.002 6.776 39.455 1.00 66.44 97 LYS A C 1
ATOM 773 O O . LYS A 1 97 ? -30.541 7.210 40.460 1.00 66.44 97 LYS A O 1
ATOM 778 N N . LYS A 1 98 ? -30.634 5.919 38.642 1.00 64.50 98 LYS A N 1
ATOM 779 C CA . LYS A 1 98 ? -31.975 5.377 38.941 1.00 64.50 98 LYS A CA 1
ATOM 780 C C . LYS A 1 98 ? -31.977 4.364 40.091 1.00 64.50 98 LYS A C 1
ATOM 782 O O . LYS A 1 98 ? -33.001 4.252 40.752 1.00 64.50 98 LYS A O 1
ATOM 787 N N . GLN A 1 99 ? -30.877 3.646 40.322 1.00 60.44 99 GLN A N 1
ATOM 788 C CA . GLN A 1 99 ? -30.754 2.706 41.443 1.00 60.44 99 GLN A CA 1
ATOM 789 C C . GLN A 1 99 ? -30.544 3.426 42.782 1.00 60.44 99 GLN A C 1
ATOM 791 O O . GLN A 1 99 ? -31.150 3.021 43.767 1.00 60.44 99 GLN A O 1
ATOM 796 N N . ASP A 1 100 ? -29.792 4.532 42.806 1.00 59.88 100 ASP A N 1
ATOM 797 C CA . ASP A 1 100 ? -29.589 5.336 44.027 1.00 59.88 100 ASP A CA 1
ATOM 798 C C . ASP A 1 100 ? -30.856 6.063 44.515 1.00 59.88 100 ASP A C 1
ATOM 800 O O . ASP A 1 100 ? -30.973 6.356 45.697 1.00 59.88 100 ASP A O 1
ATOM 804 N N . ILE A 1 101 ? -31.815 6.373 43.632 1.00 63.94 101 ILE A N 1
ATOM 805 C CA . ILE A 1 101 ? -33.058 7.087 44.002 1.00 63.94 101 ILE A CA 1
ATOM 806 C C . ILE A 1 101 ? -34.156 6.109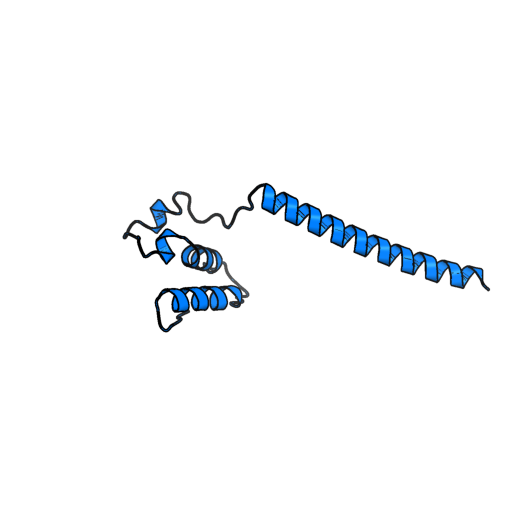 44.481 1.00 63.94 101 ILE A C 1
ATOM 808 O O . ILE A 1 101 ? -35.214 6.532 44.939 1.00 63.94 101 ILE A O 1
ATOM 812 N N . ALA A 1 102 ? -33.941 4.796 44.345 1.00 57.00 102 ALA A N 1
ATOM 813 C CA . ALA A 1 102 ? -34.908 3.757 44.711 1.00 57.00 102 ALA A CA 1
ATOM 814 C C . ALA A 1 102 ? -34.708 3.186 46.135 1.00 57.00 102 ALA A C 1
ATOM 816 O O . ALA A 1 102 ? -35.398 2.232 46.501 1.00 57.00 102 ALA A O 1
ATOM 817 N N . HIS A 1 103 ? -33.796 3.766 46.920 1.00 45.12 103 HIS A N 1
ATOM 818 C CA . HIS A 1 103 ? -33.554 3.488 48.340 1.00 45.12 103 HIS A CA 1
ATOM 819 C C . HIS A 1 103 ? -33.827 4.736 49.182 1.00 45.12 103 HIS A C 1
ATOM 821 O O . HIS A 1 103 ? -34.265 4.553 50.340 1.00 45.12 103 HIS A O 1
#

Radius of gyration: 23.19 Å; Cα contacts (8 Å, |Δi|>4): 41; chains: 1; bounding box: 51×34×65 Å

Foldseek 3Di:
DFADDPDPLRRLVVVLVCLVPDDDDDDDDCSQVVNVLSVDPCSSVVVDDPCRQCVVAVVHDPGDDDDPVRVVVVVVVVVVVVVVVVVVVVVVVVVVVVVVVVD

InterPro domains:
  IPR005482 Biotin carboxylase, C-terminal [PF02785] (1-54)
  IPR005482 Biotin carboxylase, C-terminal [SM00878] (1-54)
  IPR011054 Rudiment single hybrid motif [SSF51246] (1-58)
  IPR011764 Biotin carboxylation domain [PS50979] (1-58)
  IPR050856 Biotin-dependent Carboxylase Complex [PTHR18866] (1-98)

pLDDT: mean 88.47, std 11.08, range [45.12, 97.81]

Secondary structure (DSSP, 8-state):
-----SSHHHHHHHHHHHHHT----SS--SHHHHHHHHH-HHHHHT---TTHHHHH-TT----PPPPHHHHHHHHHHHHHHHHHHHHHHHHHHHHHHHHHTT-

Sequence (103 aa):
LVTHGSDRQQALDRMRDALDNYVIRGPTHNIPLLRDIIEEKRFRAGDITTKYLPETYPEGFTGTVLNENEQRDIIALTAALQARKSARAQQFVSHAKKQDIAH